Protein AF-A0A0E9XM71-F1 (afdb_monomer_lite)

Structure (mmCIF, N/CA/C/O backbone):
data_AF-A0A0E9XM71-F1
#
_entry.id   AF-A0A0E9XM71-F1
#
loop_
_atom_site.group_PDB
_atom_site.id
_atom_site.type_symbol
_atom_site.label_atom_id
_atom_site.label_alt_id
_atom_site.label_comp_id
_atom_site.label_asym_id
_atom_site.label_entity_id
_atom_site.label_seq_id
_atom_site.pdbx_PDB_ins_code
_atom_site.Cartn_x
_atom_site.Cartn_y
_atom_site.Cartn_z
_atom_site.occupancy
_atom_site.B_iso_or_equiv
_atom_site.auth_seq_id
_atom_site.auth_comp_id
_atom_site.auth_asym_id
_atom_site.auth_atom_id
_atom_site.pdbx_PDB_model_num
ATOM 1 N N . MET A 1 1 ? -7.501 10.818 -0.032 1.00 65.19 1 MET A N 1
ATOM 2 C CA . MET A 1 1 ? -6.062 11.152 0.090 1.00 65.19 1 MET A CA 1
ATOM 3 C C . MET A 1 1 ? -5.206 10.527 -1.023 1.00 65.19 1 MET A C 1
ATOM 5 O O . MET A 1 1 ? -3.998 10.485 -0.887 1.00 65.19 1 MET A O 1
ATOM 9 N N . ILE A 1 2 ? -5.806 10.162 -2.166 1.00 60.16 2 ILE A N 1
ATOM 10 C CA . ILE A 1 2 ? -5.104 9.866 -3.432 1.00 60.16 2 ILE A CA 1
ATOM 11 C C . ILE A 1 2 ? -5.736 10.731 -4.542 1.00 60.16 2 ILE A C 1
ATOM 13 O O . ILE A 1 2 ? -5.045 11.506 -5.181 1.00 60.16 2 ILE A O 1
ATOM 17 N N . LYS A 1 3 ? -7.080 10.807 -4.582 1.00 58.56 3 LYS A N 1
ATOM 18 C CA . LYS A 1 3 ? -7.885 11.784 -5.360 1.00 58.56 3 LYS A CA 1
ATOM 19 C C . LYS A 1 3 ? -7.533 13.278 -5.188 1.00 58.56 3 LYS A C 1
ATOM 21 O O . LYS A 1 3 ? -7.884 14.085 -6.034 1.00 58.56 3 LYS A O 1
ATOM 26 N N . LYS A 1 4 ? -6.910 13.666 -4.065 1.00 65.88 4 LYS A N 1
ATOM 27 C CA . LYS A 1 4 ? -6.470 15.056 -3.797 1.00 65.88 4 LYS A CA 1
ATOM 28 C C . LYS A 1 4 ? -4.996 15.290 -4.146 1.00 65.88 4 LYS A C 1
ATOM 30 O O . LYS A 1 4 ? -4.530 16.423 -4.065 1.00 65.88 4 LYS A O 1
ATOM 35 N N . SER A 1 5 ? -4.257 14.226 -4.450 1.00 68.81 5 SER A N 1
ATOM 36 C CA . SER A 1 5 ? -2.863 14.322 -4.864 1.00 68.81 5 SER A CA 1
ATOM 37 C C . SER A 1 5 ? -2.798 14.791 -6.312 1.00 68.81 5 SER A C 1
ATOM 39 O O . SER A 1 5 ? -3.741 14.612 -7.085 1.00 68.81 5 SER A O 1
ATOM 41 N N . LYS A 1 6 ? -1.685 15.428 -6.674 1.00 66.44 6 LYS A N 1
ATOM 42 C CA . LYS A 1 6 ? -1.456 15.899 -8.040 1.00 66.44 6 LYS A CA 1
ATOM 43 C C . LYS A 1 6 ? -1.557 14.689 -8.981 1.00 66.44 6 LYS A C 1
ATOM 45 O O . LYS A 1 6 ? -0.899 13.690 -8.724 1.00 66.44 6 LYS A O 1
ATOM 50 N N . TYR A 1 7 ? -2.414 14.777 -10.000 1.00 71.50 7 TYR A N 1
ATOM 51 C CA . TYR A 1 7 ? -2.702 13.702 -10.969 1.00 71.50 7 TYR A CA 1
ATOM 52 C C . TYR A 1 7 ? -3.405 12.452 -10.417 1.00 71.50 7 TYR A C 1
ATOM 54 O O . TYR A 1 7 ? -3.440 11.423 -11.083 1.00 71.50 7 TYR A O 1
ATOM 62 N N . GLY A 1 8 ? -3.982 12.519 -9.211 1.00 75.12 8 GLY A N 1
ATOM 63 C CA . GLY A 1 8 ? -4.672 11.366 -8.630 1.00 75.12 8 GLY A CA 1
ATOM 64 C C . GLY A 1 8 ? -3.738 10.190 -8.334 1.00 75.12 8 GLY A C 1
ATOM 65 O O . GLY A 1 8 ? -4.206 9.062 -8.205 1.00 75.12 8 GLY A O 1
ATOM 66 N N . GLU A 1 9 ? -2.431 10.436 -8.225 1.00 79.94 9 GLU A N 1
ATOM 67 C CA . GLU A 1 9 ? -1.417 9.418 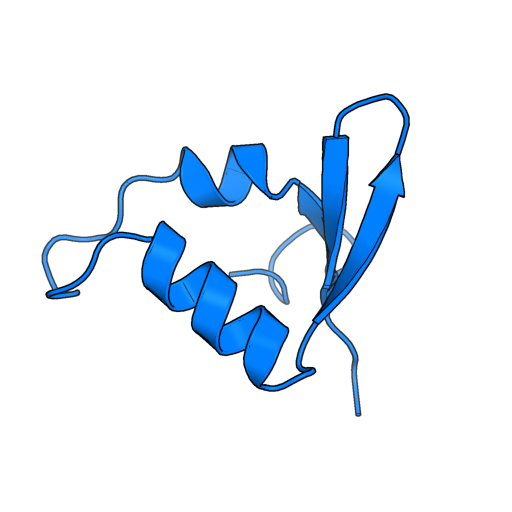-7.963 1.00 79.94 9 GLU A CA 1
ATOM 68 C C . GLU A 1 9 ? -0.575 9.771 -6.732 1.00 79.94 9 GLU A C 1
ATOM 70 O O . GLU A 1 9 ? -0.359 10.940 -6.398 1.00 79.94 9 GLU A O 1
ATOM 75 N N . VAL A 1 10 ? -0.140 8.750 -5.997 1.00 84.06 10 VAL A N 1
ATOM 76 C CA . VAL A 1 10 ? 0.717 8.911 -4.821 1.00 84.06 10 VAL A CA 1
ATOM 77 C C . VAL A 1 10 ? 1.678 7.740 -4.702 1.00 84.06 10 VAL A C 1
ATOM 79 O O . VAL A 1 10 ? 1.321 6.599 -4.981 1.00 84.06 10 VAL A O 1
ATOM 82 N N . LEU A 1 11 ? 2.905 8.000 -4.258 1.00 85.06 11 LEU A N 1
ATOM 83 C CA . LEU A 1 11 ? 3.820 6.924 -3.899 1.00 85.06 11 LEU A CA 1
ATOM 84 C C . LEU A 1 11 ? 3.294 6.204 -2.660 1.00 85.06 11 LEU A C 1
ATOM 86 O O . LEU A 1 11 ? 2.966 6.834 -1.654 1.00 85.06 11 LEU A O 1
ATOM 90 N N . ARG A 1 12 ? 3.282 4.874 -2.709 1.00 83.12 12 ARG A N 1
ATOM 91 C CA . ARG A 1 12 ? 2.913 4.031 -1.574 1.00 83.12 12 ARG A CA 1
ATOM 92 C C . ARG A 1 12 ? 3.737 4.387 -0.332 1.00 83.12 12 ARG A C 1
ATOM 94 O O . ARG A 1 12 ? 3.168 4.551 0.738 1.00 83.12 12 ARG A O 1
ATOM 101 N N . SER A 1 13 ? 5.040 4.618 -0.495 1.00 80.44 13 SER A N 1
ATOM 102 C CA . SER A 1 13 ? 5.935 5.030 0.594 1.00 80.44 13 SER A CA 1
ATOM 103 C C . SER A 1 13 ? 5.586 6.401 1.188 1.00 80.44 13 SER A C 1
ATOM 105 O O . SER A 1 13 ? 5.709 6.580 2.396 1.00 80.44 13 SER A O 1
ATOM 107 N N . ASP A 1 14 ? 5.120 7.360 0.376 1.00 80.69 14 ASP A N 1
ATOM 108 C CA . ASP A 1 14 ? 4.644 8.666 0.874 1.00 80.69 14 ASP A CA 1
ATOM 109 C C . ASP A 1 14 ? 3.359 8.488 1.686 1.00 80.69 14 ASP A C 1
ATOM 111 O O . ASP A 1 14 ? 3.202 9.068 2.758 1.00 80.69 14 ASP A O 1
ATOM 115 N N . LEU A 1 15 ? 2.459 7.631 1.200 1.00 79.06 15 LEU A N 1
ATOM 116 C CA . LEU A 1 15 ? 1.193 7.351 1.860 1.00 79.06 15 LEU A CA 1
ATOM 117 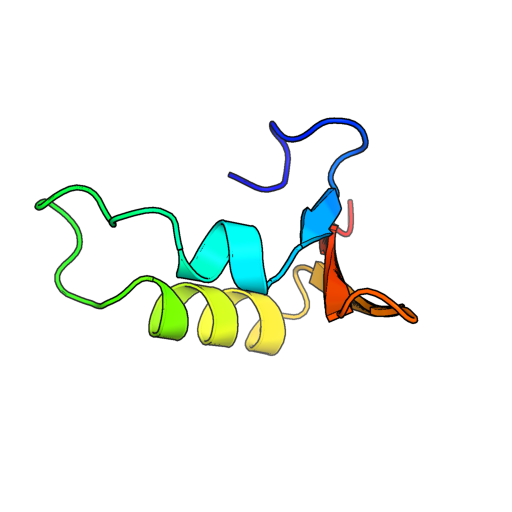C C . LEU A 1 15 ? 1.395 6.585 3.176 1.00 79.06 15 LEU A C 1
ATOM 119 O O . LEU A 1 15 ? 0.767 6.942 4.165 1.00 79.06 15 LEU A O 1
ATOM 123 N N . GLU A 1 16 ? 2.305 5.606 3.217 1.00 77.44 16 GLU A N 1
ATOM 124 C CA . GLU A 1 16 ? 2.712 4.891 4.439 1.00 77.44 16 GLU A CA 1
ATOM 125 C C . GLU A 1 16 ? 3.447 5.804 5.435 1.00 77.44 16 GLU A C 1
ATOM 127 O O . GLU A 1 16 ? 3.327 5.618 6.644 1.00 77.44 16 GLU A O 1
ATOM 132 N N . SER A 1 17 ? 4.194 6.803 4.951 1.00 76.12 17 SER A N 1
ATOM 133 C CA . SER A 1 17 ? 4.924 7.745 5.808 1.00 76.12 17 SER A CA 1
ATOM 134 C C . SER A 1 17 ? 4.031 8.827 6.426 1.00 76.12 17 SER A C 1
ATOM 136 O O . SER A 1 17 ? 4.445 9.489 7.385 1.00 76.12 17 SER A O 1
ATOM 138 N N . ARG A 1 18 ? 2.821 9.053 5.901 1.00 73.12 18 ARG A N 1
ATOM 139 C CA . ARG A 1 18 ? 1.874 10.011 6.483 1.00 73.12 18 ARG A CA 1
ATOM 140 C C . ARG A 1 18 ? 1.283 9.416 7.757 1.00 73.12 18 ARG A C 1
ATOM 142 O O . ARG A 1 18 ? 0.534 8.447 7.706 1.00 73.12 18 ARG A O 1
ATOM 149 N N . ARG A 1 19 ? 1.581 10.037 8.906 1.00 62.25 19 ARG A N 1
ATOM 150 C CA . ARG A 1 19 ? 0.935 9.700 10.184 1.00 62.25 19 ARG A CA 1
ATOM 151 C C . ARG A 1 19 ? -0.583 9.782 10.029 1.00 62.25 19 ARG A C 1
ATOM 153 O O . ARG A 1 19 ? -1.122 10.846 9.720 1.00 62.25 19 ARG A O 1
ATOM 160 N N . THR A 1 20 ? -1.258 8.670 10.287 1.00 58.62 20 THR A N 1
ATOM 161 C CA . THR A 1 20 ? -2.708 8.618 10.436 1.00 58.62 20 THR A CA 1
ATOM 162 C C . THR A 1 20 ? -3.141 9.534 11.577 1.00 58.62 20 THR A C 1
ATOM 164 O O . THR A 1 20 ? -2.523 9.579 12.643 1.00 58.62 20 THR A O 1
ATOM 167 N N . THR A 1 21 ? -4.195 10.316 11.349 1.00 56.81 21 THR A N 1
ATOM 168 C CA . THR A 1 21 ? -4.817 11.119 12.403 1.00 56.81 21 THR A CA 1
ATOM 169 C C . THR A 1 21 ? -5.358 10.179 13.478 1.00 56.81 21 THR A C 1
ATOM 171 O O . THR A 1 21 ? -5.933 9.144 13.159 1.00 56.81 21 THR A O 1
ATOM 174 N N . ALA A 1 22 ? -5.205 10.531 14.756 1.00 56.31 22 ALA A N 1
ATOM 175 C CA . ALA A 1 22 ? -5.520 9.683 15.918 1.00 56.31 22 ALA A CA 1
ATOM 176 C C . ALA A 1 22 ? -6.983 9.171 16.023 1.00 56.31 22 ALA A C 1
ATOM 178 O O . ALA A 1 22 ? -7.337 8.515 16.997 1.00 56.31 22 ALA A O 1
ATOM 179 N N . GLN A 1 23 ? -7.842 9.471 15.043 1.00 59.94 23 GLN A N 1
ATOM 180 C CA . GLN A 1 23 ? -9.206 8.955 14.918 1.00 59.94 23 GLN A CA 1
ATOM 181 C C . GLN A 1 23 ? -9.296 7.570 14.261 1.00 59.94 23 GLN A C 1
ATOM 183 O O . GLN A 1 23 ? -10.310 6.896 14.436 1.00 59.94 23 GLN A O 1
ATOM 188 N N . VAL A 1 24 ? -8.281 7.128 13.515 1.00 62.34 24 VAL A N 1
ATOM 189 C CA . VAL A 1 24 ? -8.283 5.800 12.879 1.00 62.34 24 VAL A CA 1
ATOM 190 C C . VAL A 1 24 ? -7.612 4.778 13.791 1.00 62.34 24 VAL A C 1
ATOM 192 O O . VAL A 1 24 ? -6.456 4.928 14.174 1.00 62.34 24 VAL A O 1
ATOM 195 N N . LYS A 1 25 ? -8.362 3.727 14.150 1.00 65.81 25 LYS A N 1
ATOM 196 C CA . LYS A 1 25 ? -7.907 2.635 15.033 1.00 65.81 25 LYS A CA 1
ATOM 197 C C . LYS A 1 25 ? -6.783 1.783 14.428 1.00 65.81 25 LYS A C 1
ATOM 199 O O . LYS A 1 25 ? -6.132 1.053 15.168 1.00 65.81 25 LYS A O 1
ATOM 204 N N . PHE A 1 26 ? -6.580 1.855 13.112 1.00 67.75 26 PHE A N 1
ATOM 205 C CA . PHE A 1 26 ? -5.608 1.049 12.378 1.00 67.75 26 PHE A CA 1
ATOM 206 C C . PHE A 1 26 ? -4.567 1.927 11.682 1.00 67.75 26 PHE A C 1
ATOM 208 O O . PHE A 1 26 ? -4.844 3.054 11.271 1.00 67.75 26 PHE A O 1
ATOM 215 N N . ASP A 1 27 ? -3.353 1.389 11.572 1.00 75.31 27 ASP A N 1
ATOM 216 C CA . ASP A 1 27 ? -2.240 2.034 10.880 1.00 75.31 27 ASP A CA 1
ATOM 217 C C . ASP A 1 27 ? -2.548 2.239 9.387 1.00 75.31 27 ASP A C 1
ATOM 219 O O . ASP A 1 27 ? -3.296 1.463 8.782 1.00 75.31 27 ASP A O 1
ATOM 223 N N . MET A 1 28 ? -1.942 3.261 8.776 1.00 78.06 28 MET A N 1
ATOM 224 C CA . MET A 1 28 ? -2.167 3.628 7.372 1.00 78.06 28 MET A CA 1
ATOM 225 C C . MET A 1 28 ? -1.937 2.451 6.411 1.00 78.06 28 MET A C 1
ATOM 227 O O . MET A 1 28 ? -2.623 2.340 5.395 1.00 78.06 28 MET A O 1
ATOM 231 N N . LYS A 1 29 ? -1.032 1.526 6.758 1.00 80.69 29 LYS A N 1
ATOM 232 C CA . LYS A 1 29 ? -0.766 0.302 5.986 1.00 80.69 29 LYS A CA 1
ATOM 233 C C . LYS A 1 29 ? -2.006 -0.559 5.762 1.00 80.69 29 LYS A C 1
ATOM 235 O O . LYS A 1 29 ? -2.189 -1.079 4.664 1.00 80.69 29 LYS A O 1
ATOM 240 N N . TYR A 1 30 ? -2.875 -0.684 6.765 1.00 83.31 30 TYR A N 1
ATOM 241 C CA . TYR A 1 30 ? -4.095 -1.486 6.644 1.00 83.31 30 TYR A CA 1
ATOM 242 C C . TYR A 1 30 ? -5.082 -0.857 5.666 1.00 83.31 30 TYR A C 1
ATOM 244 O O . TYR A 1 30 ? -5.669 -1.562 4.854 1.00 83.31 30 TYR A O 1
ATOM 252 N N . HIS A 1 31 ? -5.215 0.468 5.686 1.00 80.06 31 HIS A N 1
ATOM 253 C CA . HIS A 1 31 ? -6.058 1.173 4.724 1.00 80.06 31 HIS A CA 1
ATOM 254 C C . HIS A 1 31 ? -5.505 1.094 3.305 1.00 80.06 31 HIS A C 1
ATOM 256 O O . HIS A 1 31 ? -6.272 0.966 2.362 1.00 80.06 31 HIS A O 1
ATOM 262 N N . ILE A 1 32 ? -4.183 1.116 3.137 1.00 82.06 32 ILE A N 1
ATOM 263 C CA . ILE A 1 32 ? -3.564 0.910 1.824 1.00 82.06 32 ILE A CA 1
ATOM 264 C C . ILE A 1 32 ? -3.884 -0.492 1.299 1.00 82.06 32 ILE A C 1
ATOM 266 O O . ILE A 1 32 ? -4.264 -0.627 0.142 1.00 82.06 32 ILE A O 1
ATOM 270 N N . HIS A 1 33 ? -3.781 -1.523 2.140 1.00 84.50 33 HIS A N 1
ATOM 271 C CA . HIS A 1 33 ? -4.145 -2.886 1.750 1.00 84.50 33 HIS A CA 1
ATOM 272 C C . HIS A 1 33 ? -5.627 -3.046 1.427 1.00 84.50 33 HIS A C 1
ATOM 274 O O . HIS A 1 33 ? -5.944 -3.732 0.463 1.00 84.50 33 HIS A O 1
ATOM 280 N N . ASP A 1 34 ? -6.507 -2.389 2.175 1.00 84.75 34 ASP A N 1
ATOM 281 C CA . ASP A 1 34 ? -7.945 -2.381 1.906 1.00 84.75 34 ASP A CA 1
ATOM 282 C C . ASP A 1 34 ? -8.264 -1.719 0.555 1.00 84.75 34 ASP A C 1
ATOM 284 O O . ASP A 1 34 ? -8.950 -2.303 -0.273 1.00 84.75 34 ASP A O 1
ATOM 288 N N . ILE A 1 35 ? -7.670 -0.554 0.272 1.00 83.56 35 ILE A N 1
ATOM 289 C CA . ILE A 1 35 ? -7.861 0.172 -0.995 1.00 83.56 35 ILE A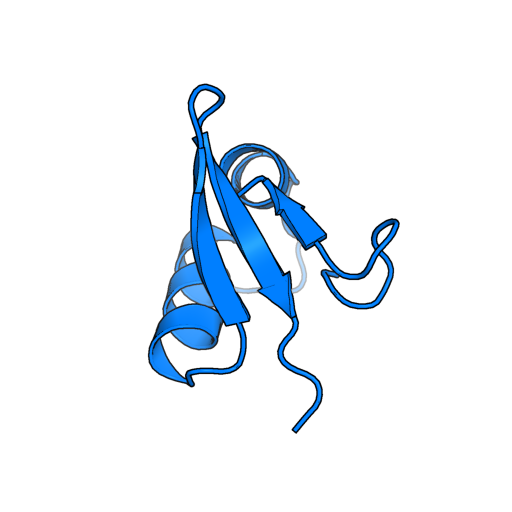 CA 1
ATOM 290 C C . ILE A 1 35 ? -7.313 -0.628 -2.190 1.00 83.56 35 ILE A C 1
ATOM 292 O O . ILE A 1 35 ? -7.934 -0.632 -3.252 1.00 83.56 35 ILE A O 1
ATOM 296 N N . ILE A 1 36 ? -6.168 -1.302 -2.025 1.00 84.62 36 ILE A N 1
ATOM 297 C CA . ILE A 1 36 ? -5.599 -2.187 -3.055 1.00 84.62 36 ILE A CA 1
ATOM 298 C C . ILE A 1 36 ? -6.487 -3.423 -3.247 1.00 84.62 36 ILE A C 1
ATOM 300 O O . ILE A 1 36 ? -6.764 -3.801 -4.377 1.00 84.62 36 ILE A O 1
ATOM 304 N N . GLY A 1 37 ? -6.948 -4.048 -2.161 1.00 83.44 37 GLY A N 1
ATOM 305 C CA . GLY A 1 37 ? -7.813 -5.229 -2.215 1.00 83.44 37 GLY A CA 1
ATOM 306 C C . GLY A 1 37 ? -9.213 -4.941 -2.762 1.00 83.44 37 GLY A C 1
ATOM 307 O O . GLY A 1 37 ? -9.834 -5.827 -3.339 1.00 83.44 37 GLY A O 1
ATOM 308 N N . ALA A 1 38 ? -9.692 -3.707 -2.613 1.00 85.06 38 ALA A N 1
ATOM 309 C CA . ALA A 1 38 ? -10.947 -3.223 -3.179 1.00 85.06 38 ALA A CA 1
ATOM 310 C C . ALA A 1 38 ? -10.828 -2.775 -4.650 1.00 85.06 38 ALA A C 1
ATOM 312 O O . ALA A 1 38 ? -11.794 -2.238 -5.185 1.00 85.06 38 ALA A O 1
ATOM 313 N N . ASP A 1 39 ? -9.661 -2.954 -5.285 1.00 81.31 39 ASP A N 1
ATOM 314 C CA . ASP A 1 39 ? -9.376 -2.569 -6.679 1.00 81.31 39 ASP A CA 1
ATOM 315 C C . ASP A 1 39 ? -9.641 -1.075 -6.977 1.00 81.31 39 ASP A C 1
ATOM 317 O O . ASP A 1 39 ? -9.880 -0.659 -8.105 1.00 81.31 39 ASP A O 1
ATOM 321 N N . LEU A 1 40 ? -9.583 -0.222 -5.946 1.00 81.62 40 LEU A N 1
ATOM 322 C CA . LEU A 1 40 ? -9.835 1.223 -6.059 1.00 81.62 40 LEU A CA 1
ATOM 323 C C . LEU A 1 40 ? -8.607 2.007 -6.549 1.00 81.62 40 LEU A C 1
ATOM 325 O O . LEU A 1 40 ? -8.682 3.219 -6.791 1.00 81.62 40 LEU A O 1
ATOM 329 N N . VAL A 1 41 ? -7.451 1.348 -6.639 1.00 84.44 41 VAL A N 1
ATOM 330 C CA . VAL A 1 41 ? -6.193 1.939 -7.100 1.00 84.44 41 VAL A CA 1
ATOM 331 C C . VAL A 1 41 ? -5.421 0.976 -7.988 1.00 84.44 41 VAL A C 1
ATOM 333 O O . VAL A 1 41 ? -5.298 -0.208 -7.693 1.00 84.44 41 VAL A O 1
ATOM 336 N N . GLU A 1 42 ? -4.806 1.521 -9.026 1.00 86.00 42 GLU A N 1
ATOM 337 C CA . GLU A 1 42 ? -3.843 0.825 -9.861 1.00 86.00 42 GLU A CA 1
ATOM 338 C C . GLU A 1 42 ? -2.444 0.934 -9.238 1.00 86.00 42 GLU A C 1
ATOM 340 O O . GLU A 1 42 ? -1.958 2.029 -8.929 1.00 86.00 42 GLU A O 1
ATOM 345 N N . CYS A 1 43 ? -1.790 -0.211 -9.034 1.00 84.50 43 CYS A N 1
ATOM 346 C CA . CYS A 1 43 ? -0.424 -0.282 -8.522 1.00 84.50 43 CYS A CA 1
ATOM 347 C C . CYS A 1 43 ? 0.572 -0.306 -9.685 1.00 84.50 43 CYS A C 1
ATOM 349 O O . CYS A 1 43 ? 0.747 -1.331 -10.339 1.00 84.50 43 CYS A O 1
ATOM 351 N N . ILE A 1 44 ? 1.275 0.801 -9.901 1.00 86.44 44 ILE A N 1
ATOM 352 C CA . ILE A 1 44 ? 2.277 0.942 -10.956 1.00 86.44 44 ILE A CA 1
ATOM 353 C C . ILE A 1 44 ? 3.673 0.808 -10.327 1.00 86.44 44 ILE A C 1
ATOM 355 O O . ILE A 1 44 ? 4.094 1.687 -9.566 1.00 86.44 44 ILE A O 1
ATOM 359 N N . PRO A 1 45 ? 4.425 -0.274 -10.595 1.00 85.12 45 PRO A N 1
ATOM 360 C CA . PRO A 1 45 ? 5.802 -0.389 -10.136 1.00 8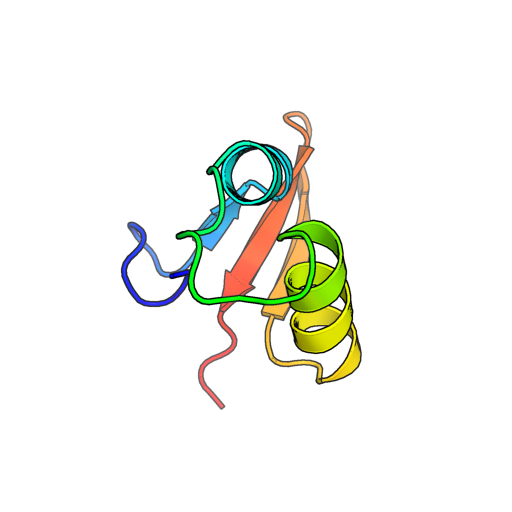5.12 45 PRO A CA 1
ATOM 361 C C . PRO A 1 45 ? 6.697 0.558 -10.946 1.00 85.12 45 PRO A C 1
ATOM 363 O O . PRO A 1 45 ? 6.803 0.441 -12.164 1.00 85.12 45 PRO A O 1
ATOM 366 N N . THR A 1 46 ? 7.359 1.497 -10.272 1.00 85.62 46 THR A N 1
ATOM 367 C CA . THR A 1 46 ? 8.328 2.413 -10.892 1.00 85.62 46 THR A CA 1
ATOM 368 C C . THR A 1 46 ? 9.695 2.287 -10.231 1.00 85.62 46 THR A C 1
ATOM 370 O O . THR A 1 46 ? 9.818 1.756 -9.127 1.00 85.62 46 THR A O 1
ATOM 373 N N . THR A 1 47 ? 10.738 2.810 -10.878 1.00 83.75 47 THR A N 1
ATOM 374 C CA . THR A 1 47 ? 12.127 2.772 -10.382 1.00 83.75 47 THR A CA 1
ATOM 375 C C . THR A 1 47 ? 12.298 3.427 -9.005 1.00 83.75 47 THR A C 1
ATOM 377 O O . THR A 1 47 ? 13.219 3.087 -8.271 1.00 83.75 47 THR A O 1
ATOM 380 N N . SER A 1 48 ? 11.404 4.349 -8.632 1.00 76.31 48 SER A N 1
ATOM 381 C CA . SER A 1 48 ? 11.412 5.045 -7.337 1.00 76.31 48 SER A CA 1
ATOM 382 C C . SER A 1 48 ? 10.473 4.423 -6.294 1.00 76.31 48 SER A C 1
ATOM 384 O O . SER A 1 48 ? 10.402 4.917 -5.171 1.00 76.31 48 SER A O 1
ATOM 386 N N . GLY A 1 49 ? 9.751 3.354 -6.645 1.00 84.44 49 GLY A N 1
ATOM 387 C CA . GLY A 1 49 ? 8.818 2.650 -5.767 1.00 84.44 49 GLY A CA 1
ATOM 388 C C . GLY A 1 49 ? 7.457 2.386 -6.413 1.00 84.44 49 GLY A C 1
ATOM 389 O O . GLY A 1 49 ? 7.228 2.647 -7.594 1.00 84.44 49 GLY A O 1
ATOM 390 N N . THR A 1 50 ? 6.528 1.847 -5.626 1.00 87.25 50 THR A N 1
ATOM 391 C CA . THR A 1 50 ? 5.157 1.583 -6.080 1.00 87.25 50 THR A CA 1
ATOM 392 C C . THR A 1 50 ? 4.338 2.871 -6.068 1.00 87.25 50 THR A C 1
ATOM 394 O O . THR A 1 50 ? 4.129 3.468 -5.011 1.00 87.25 50 THR A O 1
ATOM 397 N N . LEU A 1 51 ? 3.858 3.284 -7.236 1.00 87.56 51 LEU A N 1
ATOM 398 C CA . LEU A 1 51 ? 2.875 4.347 -7.404 1.00 87.56 51 LEU A CA 1
ATOM 399 C C . LEU A 1 51 ? 1.466 3.758 -7.302 1.00 87.56 51 LEU A C 1
ATOM 401 O O . LEU A 1 51 ? 1.173 2.732 -7.904 1.00 87.56 51 LEU A O 1
ATOM 405 N N . LEU A 1 52 ? 0.608 4.401 -6.519 1.00 86.81 52 LEU A N 1
ATOM 406 C CA . LEU A 1 52 ? -0.813 4.102 -6.407 1.00 86.81 52 LEU A CA 1
ATOM 407 C C . LEU A 1 52 ? -1.570 5.185 -7.167 1.00 86.81 52 LEU A C 1
ATOM 409 O O . LEU A 1 52 ? -1.570 6.346 -6.746 1.00 86.81 52 LEU A O 1
ATOM 413 N N . ARG A 1 53 ? -2.198 4.819 -8.281 1.00 85.12 53 ARG A N 1
ATOM 414 C CA . ARG A 1 53 ? -3.041 5.709 -9.080 1.00 85.12 53 ARG A CA 1
ATO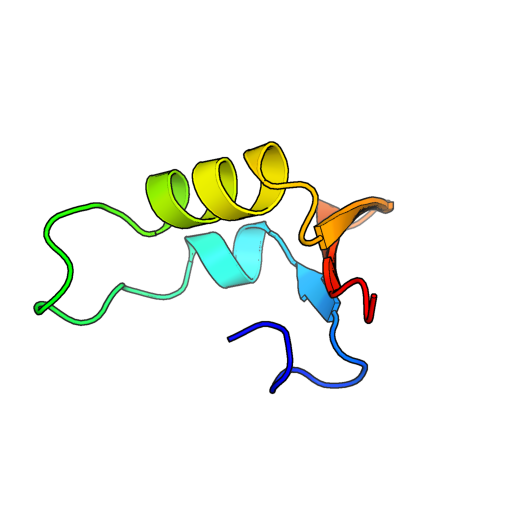M 415 C C . ARG A 1 53 ? -4.502 5.417 -8.786 1.00 85.12 53 ARG A C 1
ATOM 417 O O . ARG A 1 53 ? -4.914 4.269 -8.802 1.00 85.12 53 ARG A O 1
ATOM 424 N N . PHE A 1 54 ? -5.289 6.443 -8.492 1.00 83.06 54 PHE A N 1
ATOM 425 C CA . PHE A 1 54 ? -6.725 6.278 -8.295 1.00 83.06 54 PHE A CA 1
ATOM 426 C C . PHE A 1 54 ? -7.395 5.866 -9.610 1.00 83.06 54 PHE A C 1
ATOM 428 O O . PHE A 1 54 ? -7.195 6.540 -10.620 1.00 83.06 54 PHE A O 1
ATOM 435 N N . THR A 1 55 ? -8.193 4.794 -9.591 1.00 77.62 55 THR A N 1
ATOM 436 C CA . THR A 1 55 ? -9.023 4.423 -10.743 1.00 77.62 55 THR A CA 1
ATOM 437 C C . THR A 1 55 ? -10.362 5.156 -10.638 1.00 77.62 55 THR A C 1
ATOM 439 O O . THR A 1 55 ? -11.117 4.978 -9.681 1.00 77.62 55 THR A O 1
ATOM 442 N N . GLU A 1 56 ? -10.632 6.077 -11.566 1.00 63.84 56 GLU A N 1
ATOM 443 C CA . GLU A 1 56 ? -11.966 6.668 -11.718 1.00 63.84 56 GLU A CA 1
ATOM 444 C C . GLU A 1 56 ? -12.826 5.678 -12.500 1.00 63.84 56 GLU A C 1
ATOM 446 O O . GLU A 1 56 ? -12.894 5.737 -13.724 1.00 63.84 56 GLU A O 1
ATOM 451 N N . THR A 1 57 ? -13.416 4.719 -11.786 1.00 54.91 57 THR A N 1
ATOM 452 C CA . THR A 1 57 ? -14.568 3.966 -12.300 1.00 54.91 57 THR A CA 1
ATOM 453 C C . THR A 1 57 ? -15.824 4.822 -12.215 1.00 54.91 57 THR A C 1
ATOM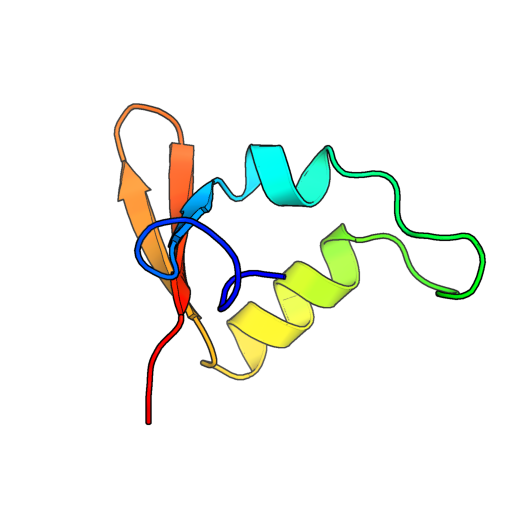 455 O O . THR A 1 57 ? -15.971 5.547 -11.199 1.00 54.91 57 THR A O 1
#

Foldseek 3Di:
DQCPDDQSKDAPVVQQPDADDPPDPDHSVVVVVVCVVVVQWDWDQDPVHTMTHGDPD

InterPro domains:
  IPR018865 Inactive serine/threonine-protein kinase 19-like [PTHR15243] (1-55)

Sequence (57 aa):
MIKKSKYGEVLRSDLESRRTTAQVKFDMKYHIHDIIGADLVECIPTTSGTLLRFTET

pLDDT: mean 76.35, std 9.77, range [54.91, 87.56]

Radius of gyration: 11.14 Å; chains: 1; bounding box: 27×21×28 Å

Secondary structure (DSSP, 8-state):
--TTSGGGEEEHHHHHHSPPPTT-SS-HHHHHHHHHHTT-EEEEEETTEEEEEE---

Organism: Anguilla anguilla (NCBI:txid7936)